Protein AF-A0AAV1QV60-F1 (afdb_monomer)

pLDDT: mean 86.29, std 6.91, range [68.44, 93.38]

Structure (mmCIF, N/CA/C/O backbone):
data_AF-A0AAV1QV60-F1
#
_entry.id   AF-A0AAV1QV60-F1
#
loop_
_atom_site.group_PDB
_atom_site.id
_atom_site.type_symbol
_atom_site.label_atom_id
_atom_site.label_alt_id
_atom_site.label_comp_id
_atom_site.label_asym_id
_atom_site.label_entity_id
_atom_site.label_seq_id
_atom_site.pdbx_PDB_ins_code
_atom_site.Cartn_x
_atom_site.Cartn_y
_atom_site.Cartn_z
_atom_site.occupancy
_atom_s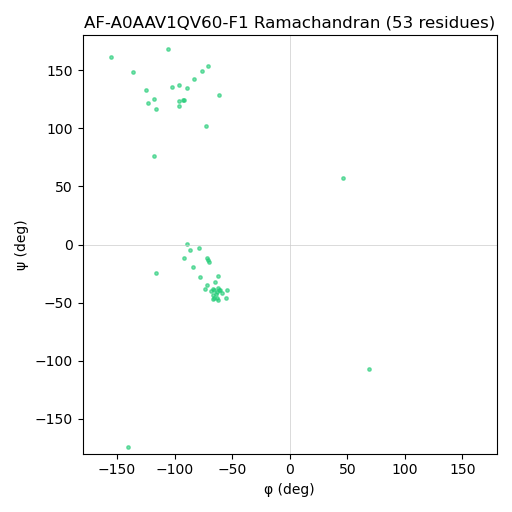ite.B_iso_or_equiv
_atom_site.auth_seq_id
_atom_site.auth_comp_id
_atom_site.auth_asym_id
_atom_site.auth_atom_id
_atom_site.pdbx_PDB_model_num
ATOM 1 N N . MET A 1 1 ? -28.418 -11.667 37.681 1.00 69.00 1 MET A N 1
ATOM 2 C CA . MET A 1 1 ? -27.749 -12.240 36.489 1.00 69.00 1 MET A CA 1
ATOM 3 C C . MET A 1 1 ? -27.873 -11.347 35.250 1.00 69.00 1 MET A C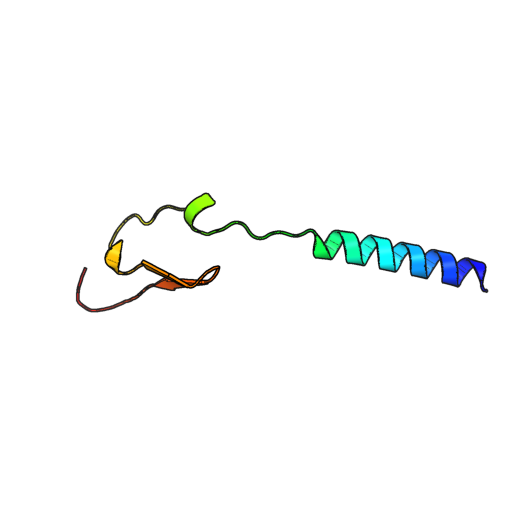 1
ATOM 5 O O . MET A 1 1 ? -26.840 -10.939 34.743 1.00 69.00 1 MET A O 1
ATOM 9 N N . ALA A 1 2 ? -29.073 -10.937 34.814 1.00 68.44 2 ALA A N 1
ATOM 10 C CA . ALA A 1 2 ? -29.264 -10.104 33.608 1.00 68.44 2 ALA A CA 1
ATOM 11 C C . ALA A 1 2 ? -28.467 -8.775 33.576 1.00 68.44 2 ALA A C 1
ATOM 13 O O . ALA A 1 2 ? -27.892 -8.420 32.552 1.00 68.44 2 ALA A O 1
ATOM 14 N N . VAL A 1 3 ? -28.355 -8.076 34.712 1.00 75.56 3 VAL A N 1
ATOM 15 C CA . VAL A 1 3 ? -27.613 -6.799 34.816 1.00 75.56 3 VAL A CA 1
ATOM 16 C C . VAL A 1 3 ? -26.106 -6.971 34.576 1.00 75.56 3 VAL A C 1
ATOM 18 O O . VAL A 1 3 ? -25.456 -6.084 34.032 1.00 75.56 3 VAL A O 1
ATOM 21 N N . SER A 1 4 ? -25.538 -8.120 34.951 1.00 81.38 4 SER A N 1
ATOM 22 C CA . SER A 1 4 ? -24.122 -8.430 34.713 1.00 81.38 4 SER A CA 1
ATOM 23 C C . SER A 1 4 ? -23.861 -8.740 33.237 1.00 81.38 4 SER A C 1
ATOM 25 O O . SER A 1 4 ? -22.871 -8.265 32.687 1.00 81.38 4 SER A O 1
ATOM 27 N N . VAL A 1 5 ? -24.790 -9.436 32.576 1.00 83.81 5 VAL A N 1
ATOM 28 C CA . VAL A 1 5 ? -24.718 -9.727 31.135 1.00 83.81 5 VAL A CA 1
ATOM 29 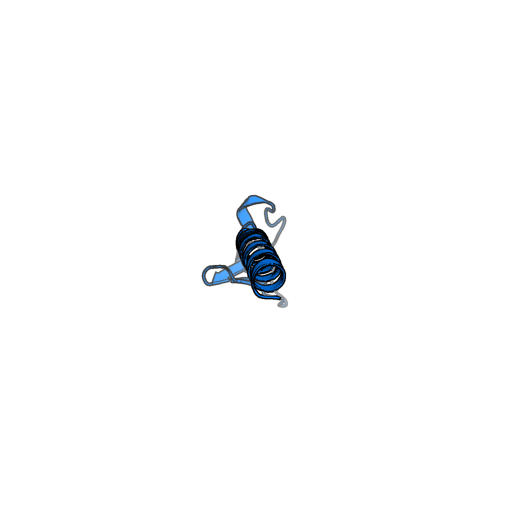C C . VAL A 1 5 ? -24.789 -8.439 30.310 1.00 83.81 5 VAL A C 1
ATOM 31 O O . VAL A 1 5 ? -23.982 -8.252 29.406 1.00 83.81 5 VAL A O 1
ATOM 34 N N . PHE A 1 6 ? -25.679 -7.508 30.668 1.00 86.56 6 PHE A N 1
ATOM 35 C CA . PHE A 1 6 ? -25.797 -6.212 29.986 1.00 86.56 6 PHE A CA 1
ATOM 36 C C . PHE A 1 6 ? -24.515 -5.370 30.082 1.00 86.56 6 PHE A C 1
ATOM 38 O O . PHE A 1 6 ? -24.104 -4.745 29.107 1.00 86.56 6 PHE A O 1
ATOM 45 N N . LYS A 1 7 ? -23.846 -5.391 31.244 1.00 87.62 7 LYS A N 1
ATOM 46 C CA . LYS A 1 7 ? -22.554 -4.715 31.440 1.00 87.62 7 LYS A CA 1
ATOM 47 C C . LYS A 1 7 ? -21.439 -5.348 30.607 1.00 87.62 7 LYS A C 1
ATOM 49 O O . LYS A 1 7 ? -20.671 -4.622 29.986 1.00 87.62 7 LYS A O 1
ATOM 54 N N . MET A 1 8 ? -21.372 -6.680 30.563 1.00 90.31 8 MET A N 1
ATOM 55 C CA . MET A 1 8 ? -20.391 -7.405 29.744 1.00 90.31 8 MET A CA 1
ATOM 56 C C . MET A 1 8 ? -20.596 -7.141 28.249 1.00 90.31 8 MET A C 1
ATOM 58 O O . MET A 1 8 ? -19.626 -6.906 27.535 1.00 90.31 8 MET A O 1
ATOM 62 N N . LEU A 1 9 ? -21.851 -7.105 27.786 1.00 91.00 9 LEU A N 1
ATOM 63 C CA . LEU A 1 9 ? -22.186 -6.787 26.399 1.00 91.00 9 LEU A CA 1
ATOM 64 C C . LEU A 1 9 ? -21.758 -5.360 26.030 1.00 91.00 9 LEU A C 1
ATOM 66 O O . LEU A 1 9 ? -21.117 -5.161 25.004 1.00 91.00 9 LEU A O 1
ATOM 70 N N . GLY A 1 10 ? -22.055 -4.375 26.885 1.00 91.44 10 GLY A N 1
ATOM 71 C CA . GLY A 1 10 ? -21.636 -2.988 26.664 1.00 91.44 10 GLY A CA 1
ATOM 72 C C . GLY A 1 10 ? -20.114 -2.831 26.601 1.00 91.44 10 GLY A C 1
ATOM 73 O O . GLY A 1 10 ? -19.603 -2.111 25.747 1.00 91.44 10 GLY A O 1
ATOM 74 N N . LEU A 1 11 ? -19.387 -3.556 27.454 1.00 91.38 11 LEU A N 1
ATOM 75 C CA . LEU A 1 11 ? -17.924 -3.546 27.473 1.00 91.38 11 LEU A CA 1
ATOM 76 C C . LEU A 1 11 ? -17.339 -4.206 26.214 1.00 91.38 11 LEU A C 1
ATOM 78 O O . LEU A 1 11 ? -16.404 -3.676 25.622 1.00 91.38 11 LEU A O 1
ATOM 82 N N . PHE A 1 12 ? -17.935 -5.307 25.751 1.00 90.31 12 PHE A N 1
ATOM 83 C CA . PHE A 1 12 ? -17.535 -5.988 24.519 1.00 90.31 12 PHE A CA 1
ATOM 84 C C . PHE A 1 12 ? -17.782 -5.130 23.271 1.00 90.31 12 PHE A C 1
ATOM 86 O O . PHE A 1 12 ? -16.893 -4.980 22.434 1.00 90.31 12 PHE A O 1
ATOM 93 N N . VAL A 1 13 ? -18.958 -4.503 23.169 1.00 91.00 13 VAL A N 1
ATOM 94 C CA . VAL A 1 13 ? -19.288 -3.587 22.067 1.00 91.00 13 VAL A CA 1
ATOM 95 C C . VAL A 1 13 ? -18.346 -2.382 22.074 1.00 91.00 13 VAL A C 1
ATOM 97 O O . VAL A 1 13 ? -17.748 -2.076 21.047 1.00 91.00 13 VAL A O 1
ATOM 100 N N . GLY A 1 14 ? -18.128 -1.752 23.231 1.00 89.75 14 GLY A N 1
ATOM 101 C CA . GLY A 1 14 ? -17.185 -0.637 23.354 1.00 89.75 14 GLY A CA 1
ATOM 102 C C . GLY A 1 14 ? -15.755 -1.016 22.954 1.00 89.75 14 GLY A C 1
ATOM 103 O O . GLY A 1 14 ? -15.102 -0.274 22.225 1.00 89.75 14 GLY A O 1
ATOM 104 N N . PHE A 1 15 ? -15.287 -2.199 23.363 1.00 86.88 15 PHE A N 1
ATOM 105 C CA . PHE A 1 15 ? -13.958 -2.694 23.007 1.00 86.88 15 PHE A CA 1
ATOM 106 C C . PHE A 1 15 ? -13.831 -2.995 21.508 1.00 86.88 15 PHE A C 1
ATOM 108 O O . PHE A 1 15 ? -12.884 -2.550 20.869 1.00 86.88 15 PHE A O 1
ATOM 115 N N . SER A 1 16 ? -14.804 -3.692 20.920 1.00 84.25 16 SER A N 1
ATOM 116 C CA . SER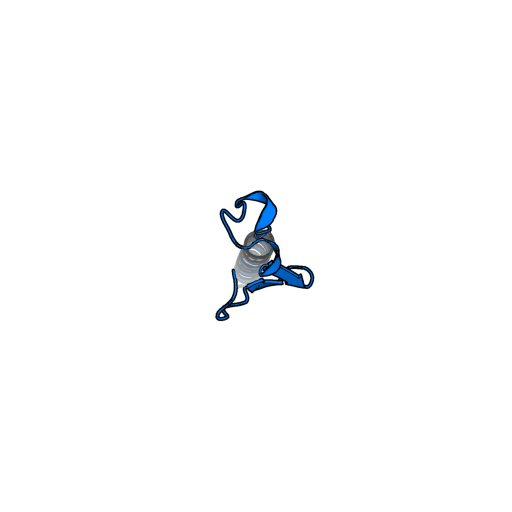 A 1 16 ? -14.791 -4.022 19.487 1.00 84.25 16 SER A CA 1
ATOM 117 C C . SER A 1 16 ? -14.813 -2.781 18.585 1.00 84.25 16 SER A C 1
ATOM 119 O O . SER A 1 16 ? -14.085 -2.738 17.594 1.00 84.25 16 SER A O 1
ATOM 121 N N . LEU A 1 17 ? -15.557 -1.736 18.966 1.00 84.19 17 LEU A N 1
ATOM 122 C CA . LEU A 1 17 ? -15.547 -0.451 18.263 1.00 84.19 17 LEU A CA 1
ATOM 123 C C . LEU A 1 17 ? -14.185 0.248 18.362 1.00 84.19 17 LEU A C 1
ATOM 125 O O . LEU A 1 17 ? -13.718 0.795 17.371 1.00 84.19 17 LEU A O 1
ATOM 129 N N . MET A 1 18 ? -13.520 0.194 19.518 1.00 80.44 18 MET A N 1
ATOM 130 C CA . MET A 1 18 ? -12.180 0.773 19.684 1.00 80.44 18 MET A CA 1
ATOM 131 C C . MET A 1 18 ? -11.114 0.038 18.864 1.00 80.44 18 MET A C 1
ATOM 133 O O . MET A 1 18 ? -10.239 0.682 18.293 1.00 80.44 18 MET A O 1
ATOM 137 N N . VAL A 1 19 ? -11.192 -1.292 18.763 1.00 77.38 19 VAL A N 1
ATOM 138 C CA . VAL A 1 19 ? -10.237 -2.090 17.973 1.00 77.38 19 VAL A CA 1
ATOM 139 C C . VAL A 1 19 ? -10.446 -1.889 16.466 1.00 77.38 19 VAL A C 1
ATOM 141 O O . VAL A 1 19 ? -9.475 -1.839 15.718 1.00 77.38 19 VAL A O 1
ATOM 144 N N . GLY A 1 20 ? -11.693 -1.713 16.017 1.00 72.19 20 GLY A N 1
ATOM 145 C CA . GLY A 1 20 ? -12.018 -1.455 14.608 1.00 72.19 20 GLY A CA 1
ATOM 146 C C . GLY A 1 20 ? -11.635 -0.060 14.099 1.00 72.19 20 GLY A C 1
ATOM 147 O O . GLY A 1 20 ? -11.668 0.171 12.895 1.00 72.19 20 GLY A O 1
ATOM 148 N N . LEU A 1 21 ? -11.267 0.864 14.991 1.00 72.25 21 LEU A N 1
ATOM 149 C CA . LEU A 1 21 ? -10.844 2.227 14.648 1.00 72.25 21 LEU A CA 1
ATOM 150 C C . LEU A 1 21 ? -9.334 2.353 14.396 1.00 72.25 21 LEU A C 1
ATOM 152 O O . LEU A 1 21 ? -8.851 3.449 14.110 1.00 72.25 21 LEU A O 1
ATOM 156 N N . VAL A 1 22 ? -8.577 1.257 14.494 1.00 71.31 22 VAL A N 1
ATOM 157 C CA . VAL A 1 22 ? -7.158 1.253 14.130 1.00 71.31 22 VAL A CA 1
ATOM 158 C C . VAL A 1 22 ? -7.033 1.322 12.607 1.00 71.31 22 VAL A C 1
ATOM 160 O O . VAL A 1 22 ? -7.218 0.332 11.904 1.00 71.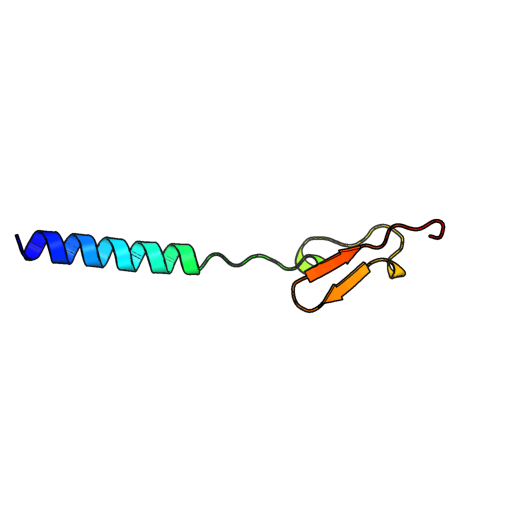31 22 VAL A O 1
ATOM 163 N N . GLY A 1 23 ? -6.725 2.516 12.103 1.00 79.00 23 GLY A N 1
ATOM 164 C CA . GLY A 1 23 ? -6.290 2.732 10.726 1.00 79.00 23 GLY A CA 1
ATOM 165 C C . GLY A 1 23 ? -4.792 2.464 10.578 1.00 79.00 23 GLY A C 1
ATOM 166 O O . GLY A 1 23 ? -4.008 2.786 11.471 1.00 79.00 23 GLY A O 1
ATOM 167 N N . SER A 1 24 ? -4.392 1.883 9.449 1.00 81.62 24 SER A N 1
ATOM 168 C CA . SER A 1 24 ? -2.989 1.842 9.031 1.00 81.62 24 SER A CA 1
ATOM 169 C C . SER A 1 24 ? -2.739 2.991 8.055 1.00 81.62 24 SER A C 1
ATOM 171 O O . SER A 1 24 ? -3.595 3.264 7.216 1.00 81.62 24 SER A O 1
ATOM 173 N N . ALA A 1 25 ? -1.608 3.682 8.195 1.00 87.75 25 ALA A N 1
ATOM 174 C CA . ALA A 1 25 ? -1.202 4.729 7.260 1.00 87.75 25 ALA A CA 1
ATOM 175 C C . ALA A 1 25 ? -0.653 4.107 5.971 1.00 87.75 25 ALA A C 1
ATOM 177 O O . ALA A 1 25 ? -0.037 3.035 6.005 1.00 87.75 25 ALA A O 1
ATOM 178 N N . LYS A 1 26 ? -0.830 4.796 4.843 1.00 87.62 26 LYS A N 1
ATOM 179 C CA . LYS A 1 26 ? -0.246 4.352 3.571 1.00 87.62 26 LYS A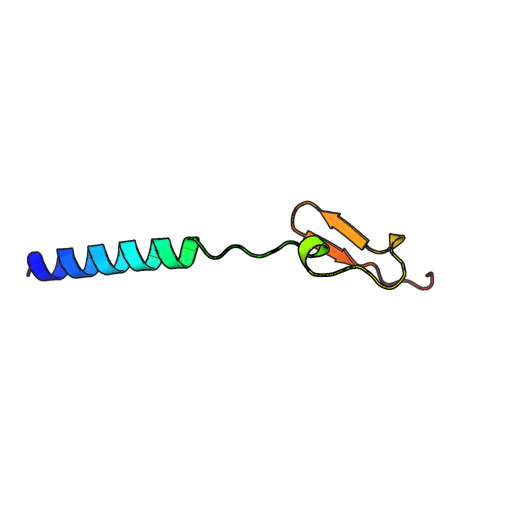 CA 1
ATOM 180 C C . LYS A 1 26 ? 1.263 4.530 3.590 1.00 87.62 26 LYS A C 1
ATOM 182 O O . LYS A 1 26 ? 1.791 5.412 4.262 1.00 87.62 26 LYS A O 1
ATOM 187 N N . PHE A 1 27 ? 1.966 3.714 2.806 1.00 88.38 27 PHE A N 1
ATOM 188 C CA . PHE A 1 27 ? 3.422 3.808 2.714 1.00 88.38 27 PHE A CA 1
ATOM 189 C C . PHE A 1 27 ? 3.876 5.221 2.319 1.00 88.38 27 PHE A C 1
ATOM 191 O O . PHE A 1 27 ? 4.722 5.788 3.002 1.00 88.38 27 PHE A O 1
ATOM 198 N N . ASP A 1 28 ? 3.247 5.822 1.306 1.00 88.50 28 ASP A N 1
ATOM 199 C CA . ASP A 1 28 ? 3.632 7.143 0.782 1.00 88.50 28 ASP A CA 1
ATOM 200 C C . ASP A 1 28 ? 3.307 8.310 1.729 1.00 88.50 28 ASP A C 1
ATOM 202 O O . ASP A 1 28 ? 3.783 9.425 1.528 1.00 88.50 28 ASP A O 1
ATOM 206 N N . GLU A 1 29 ? 2.490 8.078 2.762 1.00 90.69 29 GLU A N 1
ATOM 207 C CA . GLU A 1 29 ? 2.196 9.091 3.785 1.00 90.69 29 GLU A CA 1
ATOM 208 C C . GLU A 1 29 ? 3.343 9.227 4.789 1.00 90.69 29 GLU A C 1
ATOM 210 O O . GLU A 1 29 ? 3.523 10.287 5.389 1.00 90.69 29 GLU A O 1
ATOM 215 N N . LEU A 1 30 ? 4.109 8.153 4.991 1.00 92.56 30 LEU A N 1
ATOM 216 C CA . LEU A 1 30 ? 5.144 8.074 6.021 1.00 92.56 30 LEU A CA 1
ATOM 217 C C . LEU A 1 30 ? 6.554 7.921 5.451 1.00 92.56 30 LEU A C 1
ATOM 219 O O . LEU A 1 30 ? 7.528 8.264 6.122 1.00 92.56 30 LEU A O 1
ATOM 223 N N . PHE A 1 31 ? 6.677 7.394 4.237 1.00 90.88 31 PHE A N 1
ATOM 224 C CA . PHE A 1 31 ? 7.943 7.002 3.641 1.00 90.88 31 PHE A CA 1
ATOM 225 C C . PHE A 1 31 ? 8.027 7.459 2.191 1.00 90.88 31 PHE A C 1
ATOM 227 O O . PHE A 1 31 ? 7.040 7.490 1.463 1.00 90.88 31 PHE A O 1
ATOM 234 N N . GLN A 1 32 ? 9.248 7.762 1.756 1.00 90.25 32 GLN A N 1
ATOM 235 C CA . GLN A 1 32 ? 9.552 8.016 0.357 1.00 90.25 32 GLN A CA 1
ATOM 236 C C . GLN A 1 32 ? 10.678 7.074 -0.087 1.00 90.25 32 GLN A C 1
ATOM 238 O O . GLN A 1 32 ? 11.682 6.952 0.622 1.00 90.25 32 GLN A O 1
ATOM 243 N N . PRO A 1 33 ? 10.544 6.410 -1.246 1.00 88.25 33 PRO A N 1
ATOM 244 C CA . PRO A 1 33 ? 11.611 5.588 -1.801 1.00 88.25 33 PRO A CA 1
ATOM 245 C C . PRO A 1 33 ? 12.862 6.421 -2.095 1.00 88.25 33 PRO A C 1
ATOM 247 O O . PRO A 1 33 ? 12.800 7.449 -2.773 1.00 88.25 33 PRO A O 1
ATOM 250 N N . SER A 1 34 ? 14.009 5.956 -1.601 1.00 91.06 34 SER A N 1
ATOM 251 C CA . SER A 1 34 ? 15.307 6.608 -1.805 1.00 91.06 34 SER A CA 1
ATOM 252 C C . SER A 1 34 ? 15.983 6.230 -3.129 1.00 91.06 34 SER A C 1
ATOM 254 O O . SER A 1 34 ? 16.867 6.955 -3.578 1.00 91.06 34 SER A O 1
ATOM 256 N N . TRP A 1 35 ? 15.585 5.117 -3.755 1.00 90.94 35 TRP A N 1
ATOM 257 C CA . TRP A 1 35 ? 16.171 4.587 -4.990 1.00 90.94 35 TRP A CA 1
ATOM 258 C C . TRP A 1 35 ? 15.170 3.706 -5.756 1.00 90.94 35 TRP A C 1
ATOM 260 O O . TRP A 1 35 ? 14.189 3.265 -5.158 1.00 90.94 35 TRP A O 1
ATOM 270 N N . ALA A 1 36 ? 15.426 3.473 -7.052 1.00 90.44 36 ALA A N 1
ATOM 271 C CA . ALA A 1 36 ? 14.663 2.593 -7.949 1.00 90.44 36 ALA A CA 1
ATOM 272 C C . ALA A 1 36 ? 13.136 2.786 -7.857 1.00 90.44 36 ALA A C 1
ATOM 274 O O . ALA A 1 36 ? 12.395 1.866 -7.520 1.00 90.44 36 ALA A O 1
ATOM 275 N N . GLN A 1 37 ? 12.647 4.011 -8.092 1.00 87.44 37 GLN A N 1
ATOM 276 C CA . GLN A 1 37 ? 11.219 4.354 -7.944 1.00 87.44 37 GLN A CA 1
ATOM 277 C C . GLN A 1 37 ? 10.308 3.566 -8.892 1.00 87.44 37 GLN A C 1
ATOM 279 O O . GLN A 1 37 ? 9.153 3.307 -8.574 1.00 87.44 37 GLN A O 1
ATOM 284 N N . ASP A 1 38 ? 10.838 3.148 -10.031 1.00 89.94 38 ASP A N 1
ATOM 285 C CA . ASP A 1 38 ? 10.192 2.293 -11.019 1.00 89.94 38 ASP A CA 1
ATOM 286 C C . ASP A 1 38 ? 9.996 0.841 -10.542 1.00 89.94 38 ASP A C 1
ATOM 288 O O . ASP A 1 38 ? 9.185 0.109 -11.111 1.00 89.94 38 ASP A O 1
ATOM 292 N N . HIS A 1 39 ? 10.671 0.426 -9.465 1.00 92.19 39 HIS A N 1
ATOM 293 C CA . HIS A 1 39 ? 10.470 -0.879 -8.828 1.00 92.19 39 HIS A CA 1
ATOM 294 C C . HIS A 1 39 ? 9.340 -0.896 -7.790 1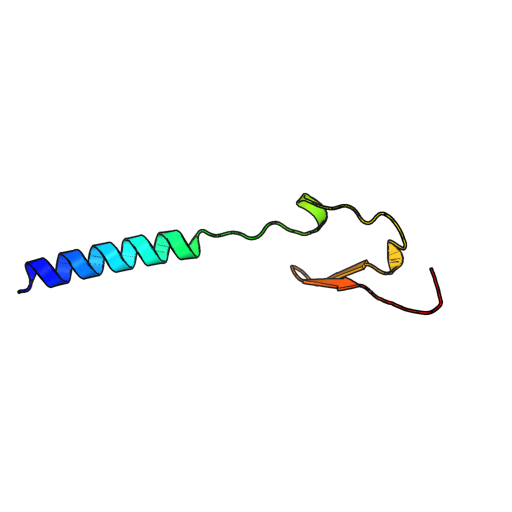.00 92.19 39 HIS A C 1
ATOM 296 O O . HIS A 1 39 ? 9.015 -1.967 -7.269 1.00 92.19 39 HIS A O 1
ATOM 302 N N . PHE A 1 40 ? 8.734 0.255 -7.494 1.00 91.94 40 PHE A N 1
ATOM 303 C CA . PHE A 1 40 ? 7.609 0.385 -6.573 1.00 91.94 40 PHE A CA 1
ATOM 304 C C . PHE A 1 40 ? 6.307 0.390 -7.374 1.00 91.94 40 PHE A C 1
ATOM 306 O O . PHE A 1 40 ? 6.079 1.265 -8.206 1.00 91.94 40 PHE A O 1
ATOM 313 N N . ALA A 1 41 ? 5.442 -0.589 -7.122 1.00 92.25 41 ALA A N 1
ATOM 314 C CA . ALA A 1 41 ? 4.139 -0.698 -7.765 1.00 92.25 41 ALA A CA 1
ATOM 315 C C . ALA A 1 41 ? 3.025 -0.736 -6.714 1.00 92.25 41 ALA A C 1
ATOM 317 O O . ALA A 1 41 ? 2.994 -1.622 -5.856 1.00 92.25 41 ALA A O 1
ATOM 318 N N . HIS A 1 42 ? 2.098 0.216 -6.798 1.00 90.75 42 HIS A N 1
ATOM 319 C CA . HIS A 1 42 ? 0.957 0.326 -5.890 1.00 90.75 42 HIS A CA 1
ATOM 320 C C . HIS A 1 42 ? -0.266 -0.409 -6.442 1.00 90.75 42 HIS A C 1
ATOM 322 O O . HIS A 1 42 ? -0.756 -0.119 -7.531 1.00 90.75 42 HIS A O 1
ATOM 328 N N . GLU A 1 43 ? -0.804 -1.327 -5.646 1.00 89.69 43 GLU A N 1
ATOM 329 C CA . GLU A 1 43 ? -2.045 -2.062 -5.886 1.00 89.69 43 GLU A CA 1
ATOM 330 C C . GLU A 1 43 ? -3.045 -1.729 -4.769 1.00 89.69 43 GLU A C 1
ATOM 332 O O . GLU A 1 43 ? -3.264 -2.495 -3.828 1.00 89.69 43 GLU A O 1
ATOM 337 N N . GLY A 1 44 ? -3.639 -0.536 -4.846 1.00 86.69 44 GLY A N 1
ATOM 338 C CA . GLY A 1 44 ? -4.542 -0.029 -3.810 1.00 86.69 44 GLY A CA 1
ATOM 339 C C . GLY A 1 44 ? -3.796 0.297 -2.513 1.00 86.69 44 GLY A C 1
ATOM 340 O O . GLY A 1 44 ? -3.096 1.303 -2.446 1.00 86.69 44 GLY A O 1
ATOM 341 N N . GLU A 1 45 ? -3.972 -0.539 -1.487 1.00 86.38 45 GLU A N 1
ATOM 342 C CA . GLU A 1 45 ? 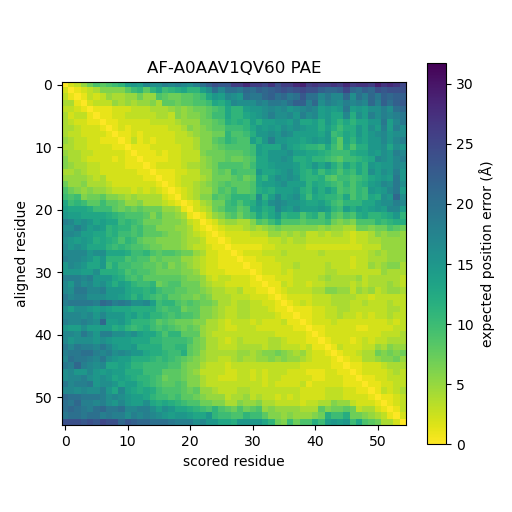-3.265 -0.446 -0.194 1.00 86.38 45 GLU A CA 1
ATOM 343 C C . GLU A 1 45 ? -1.970 -1.283 -0.174 1.00 86.38 45 GLU A C 1
ATOM 345 O O . GLU A 1 45 ? -1.167 -1.177 0.752 1.00 86.38 45 GLU A O 1
ATOM 350 N N . LEU A 1 46 ? -1.764 -2.150 -1.173 1.00 88.44 46 LEU A N 1
ATOM 351 C CA . LEU A 1 46 ? -0.609 -3.036 -1.242 1.00 88.44 46 LEU A CA 1
ATOM 352 C C . LEU A 1 46 ? 0.521 -2.372 -2.030 1.00 88.44 46 LEU A C 1
ATOM 354 O O . LEU A 1 46 ? 0.350 -2.027 -3.196 1.00 88.44 46 LEU A O 1
ATOM 358 N N . LEU A 1 47 ? 1.698 -2.263 -1.418 1.00 92.31 47 LEU A N 1
ATOM 359 C CA . LEU A 1 47 ? 2.920 -1.879 -2.113 1.00 92.31 47 LEU A CA 1
ATOM 360 C C . LEU A 1 47 ? 3.710 -3.129 -2.508 1.00 92.31 47 LEU A C 1
ATOM 362 O O . LEU A 1 47 ? 4.079 -3.939 -1.654 1.00 92.31 47 LEU A O 1
ATOM 366 N N . ARG A 1 48 ? 4.006 -3.271 -3.798 1.00 92.75 48 ARG A N 1
ATOM 367 C CA . ARG A 1 48 ? 4.927 -4.279 -4.322 1.00 92.75 48 ARG A CA 1
ATOM 368 C C . ARG A 1 48 ? 6.265 -3.641 -4.637 1.00 92.75 48 ARG A C 1
ATOM 370 O O . ARG A 1 48 ? 6.325 -2.589 -5.262 1.00 92.75 48 ARG A O 1
ATOM 377 N N . MET A 1 49 ? 7.328 -4.327 -4.243 1.00 93.38 49 MET A N 1
ATOM 378 C CA . MET A 1 49 ? 8.696 -3.943 -4.553 1.00 93.38 49 MET A CA 1
ATOM 379 C C . MET A 1 49 ? 9.336 -5.043 -5.391 1.00 93.38 49 MET A C 1
ATOM 381 O O . MET A 1 49 ? 9.330 -6.215 -5.001 1.00 93.38 49 MET A O 1
ATOM 385 N N . LYS A 1 50 ? 9.855 -4.670 -6.557 1.00 92.69 50 LYS A N 1
ATOM 386 C CA . LYS A 1 50 ? 10.573 -5.578 -7.447 1.00 92.69 50 LYS A CA 1
ATOM 387 C C . LYS A 1 50 ? 12.061 -5.572 -7.100 1.00 92.69 50 LYS A C 1
ATOM 389 O O . LYS A 1 50 ? 12.656 -4.516 -6.915 1.00 92.69 50 LYS A O 1
ATOM 394 N N . LEU A 1 51 ? 12.659 -6.759 -7.038 1.00 93.38 51 LEU A N 1
ATOM 395 C CA . LEU A 1 51 ? 14.109 -6.920 -6.989 1.00 93.38 51 LEU A CA 1
ATOM 396 C C . LEU A 1 51 ? 14.548 -7.657 -8.250 1.00 93.38 51 LEU A C 1
ATOM 398 O O . LEU A 1 51 ? 14.157 -8.806 -8.464 1.00 93.38 51 LEU A O 1
ATOM 402 N N . ASP A 1 52 ? 15.344 -6.996 -9.079 1.00 90.62 52 ASP A N 1
ATOM 403 C CA . ASP A 1 52 ? 15.960 -7.591 -10.256 1.00 90.62 52 ASP A CA 1
ATOM 404 C C . ASP A 1 52 ? 17.401 -7.084 -10.441 1.00 90.62 52 ASP A C 1
ATOM 406 O O . ASP A 1 52 ? 17.979 -6.462 -9.551 1.00 90.62 52 ASP A O 1
ATOM 410 N N . SER A 1 53 ? 18.030 -7.462 -11.555 1.00 91.69 53 SER A N 1
ATOM 411 C CA . SER A 1 53 ? 19.420 -7.106 -11.875 1.00 91.69 53 SER A CA 1
ATOM 412 C C . SER A 1 53 ? 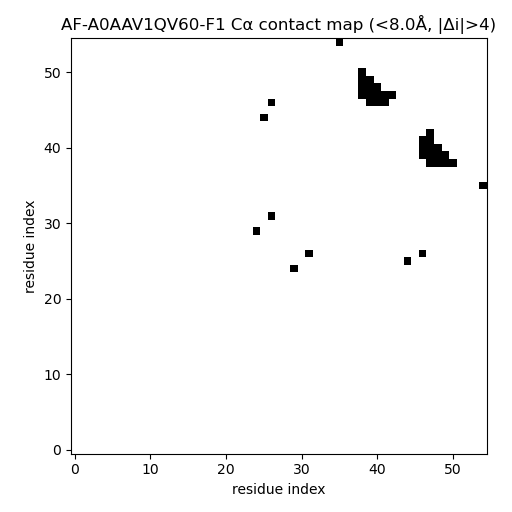19.581 -5.682 -12.414 1.00 91.69 53 SER A C 1
ATOM 414 O O . SER A 1 53 ? 20.702 -5.280 -12.724 1.00 91.69 53 SER A O 1
ATOM 416 N N . TYR A 1 54 ? 18.476 -4.963 -12.585 1.00 78.50 54 TYR A N 1
ATOM 417 C CA . TYR A 1 54 ? 18.420 -3.596 -13.067 1.00 78.50 54 TYR A CA 1
ATOM 418 C C . TYR A 1 54 ? 18.113 -2.666 -11.888 1.00 78.50 54 TYR A C 1
ATOM 420 O O . TYR A 1 54 ? 17.890 -3.098 -10.754 1.00 78.50 54 TYR A O 1
ATOM 428 N N . SER A 1 55 ? 18.268 -1.368 -12.103 1.00 70.62 55 SER A N 1
ATOM 429 C CA . SER A 1 55 ? 18.187 -0.347 -11.060 1.00 70.62 55 SER A CA 1
ATOM 430 C C . SER A 1 55 ? 17.588 0.931 -11.591 1.00 70.62 55 SER A C 1
ATOM 432 O O . SER A 1 55 ? 17.814 1.192 -12.796 1.00 70.62 55 SER A O 1
#

Radius of gyration: 21.54 Å; Cα contacts (8 Å, |Δi|>4): 19; chains: 1; bounding box: 49×21×50 Å

Foldseek 3Di:
DVVVVVVVVVVVVVVVVVVVPDDDDACVVPDDDPDDPVQWDDDDRDTGGDDDPDD

Secondary structure (DSSP, 8-state):
-HHHHHHHHHHHHHHHHHHHT-PPPPHHHH---SS-GGGEEEETTEEEE---S--

Solvent-accessible surface area (backbone atoms only — not comparable to full-atom values): 3699 Å² total; per-residue (Å²): 111,70,70,60,52,54,52,52,51,52,51,50,51,55,49,54,56,58,64,72,64,70,76,81,82,58,66,77,80,78,48,77,83,91,64,55,68,88,34,55,46,78,60,89,91,45,79,44,75,66,86,71,99,72,118

Nearest PDB structures (foldseek):
  8ceo-assembly1_i  TM=2.861E-01  e=4.641E+00  Saccharomyces cerevisiae

Mean predicted aligned error: 8.36 Å

Organism: NCBI:txid77055

Sequence (55 aa):
MAVSVFKMLGLFVGFSLMVGLVGSAKFDELFQPSWAQDHFAHEGELLRMKLDSYS